Protein AF-A0A132NBX8-F1 (afdb_monomer)

Nearest PDB structures (foldseek):
  7ykm-assembly1_A  TM=9.047E-01  e=5.189E-02  Deinococcus radiodurans
  8a3v-assembly1_C  TM=6.683E-01  e=2.333E-01  Vibrio cholerae
  2z51-assembly1_A-2  TM=6.226E-01  e=1.202E+00  unclassified
  2e7g-assembly1_A  TM=5.488E-01  e=2.922E+00  Homo sapiens
  7nn6-assembly1_A  TM=3.037E-01  e=4.713E+00  Vibrio cholerae

Mean predicted aligned error: 11.21 Å

Sequence (75 aa):
CRPQRFDDGELIVQADSTAWATQVRLLAADLVCRLNTELGHGTVKRVKVLGPGAPARRKGSLRVFGGRGPRDTYG

Secondary structure (DSSP, 8-state):
-EEEEEETTEEEEE-SSHHHHHHHHHTHHHHHHHHHHHH-TTS--EEEEE-TT----------------------

Solvent-accessible surface area (backbone atoms only — not comparable to full-atom values): 4707 Å² total; per-residue (Å²): 109,45,82,75,50,75,56,100,25,38,38,33,32,35,20,77,34,62,70,56,23,52,54,51,57,75,43,32,65,58,50,33,53,53,49,14,70,76,70,39,82,73,53,43,74,43,65,46,71,32,35,62,78,55,76,81,74,71,95,66,82,88,78,86,75,90,75,92,76,86,89,84,86,85,128

pLDDT: mean 79.62, std 17.33, range [41.81, 94.12]

Radius of gyration: 17.49 Å; Cα contacts (8 Å, |Δi|>4): 81; chains: 1; bounding box: 34×36×45 Å

Foldseek 3Di:
DAFDDADQQETEDEDLAPVVLVVCVVCFVVVQVVCCVVVPHPSHPGYHYHYNPRPPDDPDDPDDDDDDDDDDDDD

InterPro domains:
  IPR007922 DciA-like [PF05258] (1-49)

Structure (mmCIF, N/CA/C/O backbone):
data_AF-A0A132NBX8-F1
#
_entry.id   AF-A0A132NBX8-F1
#
loop_
_atom_site.group_PDB
_atom_site.id
_atom_site.type_symbol
_atom_site.label_atom_id
_atom_site.label_alt_id
_atom_site.label_comp_id
_atom_site.label_asym_id
_atom_site.label_entity_id
_atom_site.label_seq_id
_atom_site.pdbx_PDB_ins_code
_atom_site.Cartn_x
_atom_site.Cartn_y
_atom_site.Cartn_z
_atom_site.occupancy
_atom_site.B_iso_or_equiv
_atom_site.auth_seq_id
_atom_site.auth_comp_id
_atom_site.auth_asym_id
_atom_site.auth_atom_id
_atom_site.pdbx_PDB_model_num
ATOM 1 N N . CYS A 1 1 ? 3.244 11.965 -5.164 1.00 79.31 1 CYS A N 1
ATOM 2 C CA . CYS A 1 1 ? 2.221 10.907 -4.970 1.00 79.31 1 CYS A CA 1
ATOM 3 C C . CYS A 1 1 ? 0.842 11.521 -4.722 1.00 79.31 1 CYS A C 1
ATOM 5 O O . CYS A 1 1 ? 0.763 12.613 -4.172 1.00 79.31 1 CYS A O 1
ATOM 7 N N . ARG A 1 2 ? -0.240 10.848 -5.137 1.00 86.81 2 ARG A N 1
ATOM 8 C CA . ARG A 1 2 ? -1.632 11.314 -4.985 1.00 86.81 2 ARG A CA 1
ATOM 9 C C . ARG A 1 2 ? -2.545 10.168 -4.512 1.00 86.81 2 ARG A C 1
ATOM 11 O O . ARG A 1 2 ? -2.415 9.069 -5.056 1.00 86.81 2 ARG A O 1
ATOM 18 N N . PRO A 1 3 ? -3.451 10.379 -3.540 1.00 89.06 3 PRO A N 1
ATOM 19 C CA . PRO A 1 3 ? -4.483 9.396 -3.220 1.00 89.06 3 PRO A CA 1
ATOM 20 C C . PRO A 1 3 ? -5.478 9.294 -4.382 1.00 89.06 3 PRO A C 1
ATOM 22 O O . PRO A 1 3 ? -5.890 10.306 -4.938 1.00 89.06 3 PRO A O 1
ATOM 25 N N . GLN A 1 4 ? -5.823 8.068 -4.767 1.00 90.00 4 GLN A N 1
ATOM 26 C CA . GLN A 1 4 ? -6.733 7.774 -5.878 1.00 90.00 4 GLN A CA 1
ATOM 27 C C . GLN A 1 4 ? -8.109 7.333 -5.379 1.00 90.00 4 GLN A C 1
ATOM 29 O O . GLN A 1 4 ? -9.131 7.784 -5.884 1.00 90.00 4 GLN A O 1
ATOM 34 N N . ARG A 1 5 ? -8.147 6.425 -4.397 1.00 89.06 5 ARG A N 1
ATOM 35 C CA . ARG A 1 5 ? -9.396 5.869 -3.869 1.00 89.06 5 ARG A CA 1
ATOM 36 C C . ARG A 1 5 ? -9.188 5.312 -2.468 1.00 89.06 5 ARG A C 1
ATOM 38 O O . ARG A 1 5 ? -8.103 4.823 -2.165 1.00 89.06 5 ARG A O 1
ATOM 45 N N . PHE A 1 6 ? -10.236 5.348 -1.657 1.00 90.69 6 PHE A N 1
ATOM 46 C CA . PHE A 1 6 ? -10.306 4.670 -0.370 1.00 90.69 6 PHE A CA 1
ATOM 47 C C . PHE A 1 6 ? -11.628 3.899 -0.286 1.00 90.69 6 PHE A C 1
ATOM 49 O O . PHE A 1 6 ? -12.683 4.488 -0.511 1.00 90.69 6 PHE A O 1
ATOM 56 N N . ASP A 1 7 ? -11.565 2.587 -0.059 1.00 90.06 7 ASP A N 1
ATOM 57 C CA . ASP A 1 7 ? -12.723 1.680 -0.096 1.00 90.06 7 ASP A CA 1
ATOM 58 C C . ASP A 1 7 ? -12.482 0.497 0.858 1.00 90.06 7 ASP A C 1
ATOM 60 O O . ASP A 1 7 ? -11.416 -0.111 0.804 1.00 90.06 7 ASP A O 1
ATOM 64 N N . ASP A 1 8 ? -13.420 0.217 1.771 1.00 88.75 8 ASP A N 1
ATOM 65 C CA . ASP A 1 8 ? -13.337 -0.859 2.786 1.00 88.75 8 ASP A CA 1
ATOM 66 C C . ASP A 1 8 ? -12.017 -0.912 3.604 1.00 88.75 8 ASP A C 1
ATOM 68 O O . ASP A 1 8 ? -11.568 -1.961 4.075 1.00 88.75 8 ASP A O 1
ATOM 72 N N . GLY A 1 9 ? -11.359 0.233 3.798 1.00 90.12 9 GLY A N 1
ATOM 73 C CA . GLY A 1 9 ? -10.062 0.304 4.478 1.00 90.12 9 GLY A CA 1
ATOM 74 C C . GLY A 1 9 ? -8.851 0.003 3.583 1.00 90.12 9 GLY A C 1
ATOM 75 O O . GLY A 1 9 ? -7.729 -0.074 4.084 1.00 90.12 9 GLY A O 1
ATOM 76 N N . GLU A 1 10 ? -9.026 -0.146 2.2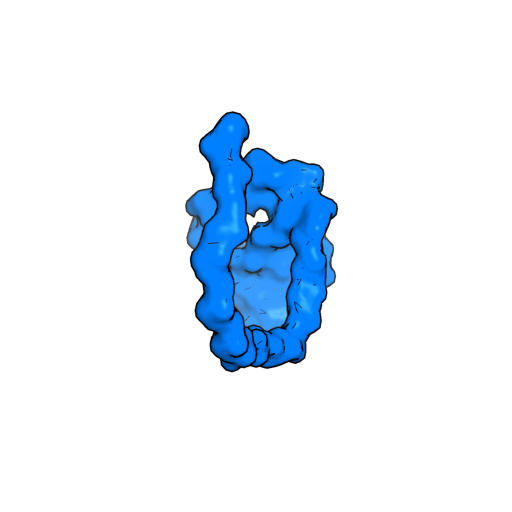68 1.00 93.12 10 GLU A N 1
ATOM 77 C CA . GLU A 1 10 ? -7.938 -0.150 1.286 1.00 93.12 10 GLU A CA 1
ATOM 78 C C . GLU A 1 10 ? -7.726 1.263 0.720 1.00 93.12 10 GLU A C 1
ATOM 80 O O . GLU A 1 10 ? -8.578 1.807 0.016 1.00 93.12 10 GLU A O 1
ATOM 85 N N . LEU A 1 11 ? -6.559 1.853 0.999 1.00 92.38 11 LEU A N 1
ATOM 86 C CA . LEU A 1 11 ? -6.126 3.131 0.436 1.00 92.38 11 LEU A CA 1
ATOM 87 C C . LEU A 1 11 ? -5.264 2.899 -0.808 1.00 92.38 11 LEU A C 1
ATOM 89 O O . LEU A 1 11 ? -4.181 2.321 -0.733 1.00 92.38 11 LEU A O 1
ATOM 93 N N . ILE A 1 12 ? -5.710 3.402 -1.954 1.00 92.50 12 ILE A N 1
ATOM 94 C CA . ILE A 1 12 ? -4.972 3.360 -3.215 1.00 92.50 12 ILE A CA 1
ATOM 95 C C . ILE A 1 12 ? -4.267 4.698 -3.426 1.00 92.50 12 ILE A C 1
ATOM 97 O O . ILE A 1 12 ? -4.912 5.746 -3.474 1.00 92.50 12 ILE A O 1
ATOM 101 N N . VAL A 1 13 ? -2.949 4.661 -3.617 1.00 91.88 13 VAL A N 1
ATOM 102 C CA . VAL A 1 13 ? -2.122 5.836 -3.924 1.00 91.88 13 VAL A CA 1
ATOM 103 C C . VAL A 1 13 ? -1.384 5.644 -5.241 1.00 91.88 13 VAL A C 1
ATOM 105 O O . VAL A 1 13 ? -0.874 4.562 -5.522 1.00 91.88 13 VAL A O 1
ATOM 108 N N . GLN A 1 14 ? -1.300 6.694 -6.052 1.00 92.25 14 GLN A N 1
ATOM 109 C CA . GLN A 1 14 ? -0.494 6.719 -7.267 1.00 92.25 14 GLN A CA 1
ATOM 110 C C . GLN A 1 14 ? 0.794 7.500 -7.029 1.00 92.25 14 GLN A C 1
ATOM 112 O O . GLN A 1 14 ? 0.785 8.676 -6.648 1.00 92.25 14 GLN A O 1
ATOM 117 N N . ALA A 1 15 ? 1.917 6.828 -7.241 1.00 92.44 15 ALA A N 1
ATOM 118 C CA . ALA A 1 15 ? 3.226 7.444 -7.282 1.00 92.44 15 ALA A CA 1
ATOM 119 C C . ALA A 1 15 ? 3.463 8.084 -8.655 1.00 92.44 15 ALA A C 1
ATOM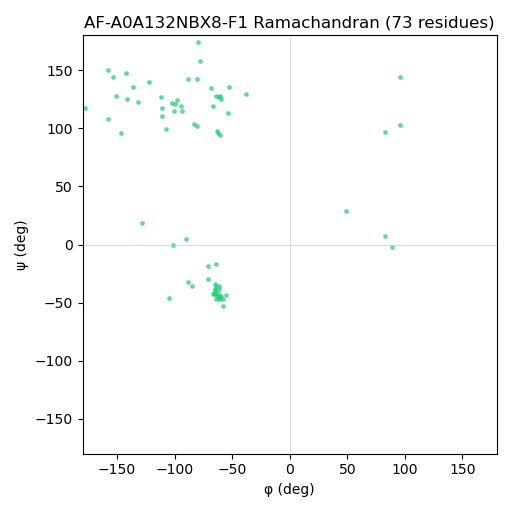 121 O O . ALA A 1 15 ? 3.077 7.546 -9.688 1.00 92.44 15 ALA A O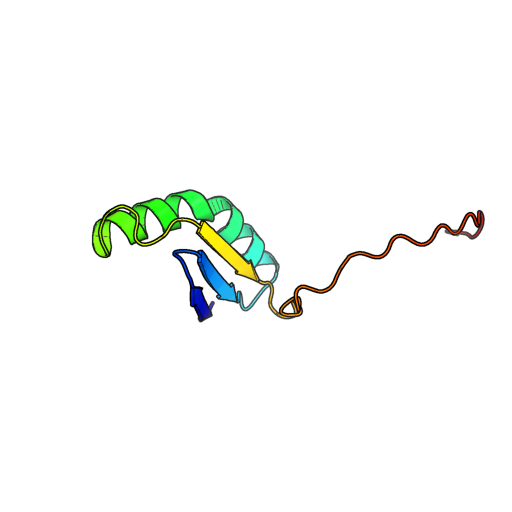 1
ATOM 122 N N . ASP A 1 16 ? 4.125 9.230 -8.632 1.00 87.69 16 ASP A N 1
ATOM 123 C CA . ASP A 1 16 ? 4.609 9.987 -9.794 1.00 87.69 16 ASP A CA 1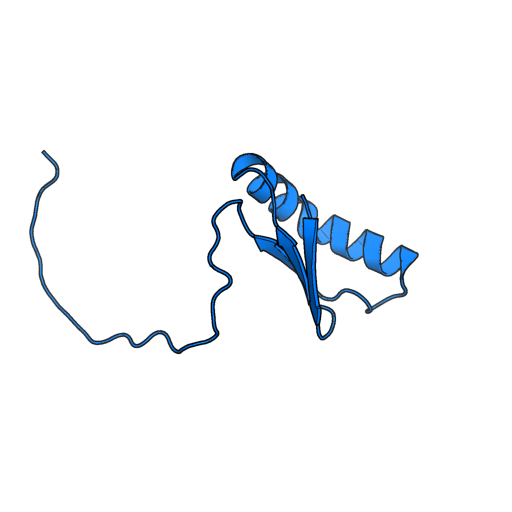
ATOM 124 C C . ASP A 1 16 ? 5.797 9.312 -10.498 1.00 87.69 16 ASP A C 1
ATOM 126 O O . ASP A 1 16 ? 6.055 9.587 -11.665 1.00 87.69 16 ASP A O 1
ATOM 130 N N . SER A 1 17 ? 6.486 8.393 -9.815 1.00 88.94 17 SER A N 1
ATOM 131 C CA . SER A 1 17 ? 7.693 7.734 -10.313 1.00 88.94 17 SER A CA 1
ATOM 132 C C . SER A 1 17 ? 7.727 6.261 -9.908 1.00 88.94 17 SER A C 1
ATOM 134 O O . SER A 1 17 ? 7.273 5.900 -8.822 1.00 88.94 17 SER A O 1
ATOM 136 N N . THR A 1 18 ? 8.311 5.393 -10.741 1.00 89.94 18 THR A N 1
ATOM 137 C CA . THR A 1 18 ? 8.484 3.963 -10.411 1.00 89.94 18 THR A CA 1
ATOM 138 C C . THR A 1 18 ? 9.428 3.766 -9.224 1.00 89.94 18 THR A C 1
ATOM 140 O O . THR A 1 18 ? 9.147 2.952 -8.348 1.00 89.94 18 THR A O 1
ATOM 143 N N . ALA A 1 19 ? 10.507 4.553 -9.146 1.00 91.56 19 ALA A N 1
ATOM 144 C CA . ALA A 1 19 ? 11.422 4.527 -8.005 1.00 91.56 19 ALA A CA 1
ATOM 145 C C . ALA A 1 19 ? 10.701 4.913 -6.703 1.00 91.56 19 ALA A C 1
ATOM 147 O O . ALA A 1 19 ? 10.778 4.190 -5.710 1.00 91.56 19 ALA A O 1
ATOM 148 N N . TRP A 1 20 ? 9.915 5.993 -6.740 1.00 91.56 20 TRP A N 1
ATOM 149 C CA . TRP A 1 20 ? 9.102 6.416 -5.603 1.00 91.56 20 TRP A CA 1
ATOM 150 C C . TRP A 1 20 ? 8.050 5.366 -5.220 1.00 91.56 20 TRP A C 1
ATOM 152 O O . TRP A 1 20 ? 7.903 5.050 -4.045 1.00 91.56 20 TRP A O 1
ATOM 162 N N . ALA A 1 21 ? 7.380 4.740 -6.196 1.00 91.62 21 ALA A N 1
ATOM 163 C CA . ALA A 1 21 ? 6.435 3.650 -5.941 1.00 91.62 21 ALA A CA 1
ATOM 164 C C . ALA A 1 21 ? 7.071 2.506 -5.138 1.00 91.62 21 ALA A C 1
ATOM 166 O O . ALA A 1 21 ? 6.451 1.988 -4.210 1.00 91.62 21 ALA A O 1
ATOM 167 N N . THR A 1 22 ? 8.300 2.117 -5.480 1.00 92.31 22 THR A N 1
ATOM 168 C CA . THR A 1 22 ? 9.041 1.085 -4.748 1.00 92.31 22 THR A CA 1
ATOM 169 C C . THR A 1 22 ? 9.348 1.524 -3.320 1.00 92.31 22 THR A C 1
ATOM 171 O O . THR A 1 22 ? 9.066 0.765 -2.398 1.00 92.31 22 THR A O 1
ATOM 174 N N . GLN A 1 23 ? 9.841 2.750 -3.118 1.00 92.88 23 GLN A N 1
ATOM 175 C CA . GLN A 1 23 ? 10.122 3.277 -1.776 1.00 92.88 23 GLN A CA 1
ATOM 176 C C . GLN A 1 23 ? 8.867 3.271 -0.892 1.00 92.88 23 GLN A C 1
ATOM 178 O O . GLN A 1 23 ? 8.884 2.741 0.215 1.00 92.88 23 GLN A O 1
ATOM 183 N N . VAL A 1 24 ? 7.735 3.749 -1.413 1.00 91.69 24 VAL A N 1
ATOM 184 C CA . VAL A 1 24 ? 6.470 3.756 -0.662 1.00 91.69 24 VAL A CA 1
ATOM 185 C C . VAL A 1 24 ? 5.976 2.336 -0.357 1.00 91.69 24 VAL A C 1
ATOM 187 O O . VAL A 1 24 ? 5.406 2.109 0.705 1.00 91.69 24 VAL A O 1
ATOM 190 N N . ARG A 1 25 ? 6.206 1.352 -1.240 1.00 91.44 25 ARG A N 1
ATOM 191 C CA . ARG A 1 25 ? 5.847 -0.056 -0.967 1.00 91.44 25 ARG A CA 1
ATOM 192 C C . ARG A 1 25 ? 6.636 -0.643 0.197 1.00 91.44 25 ARG A C 1
ATOM 194 O O . ARG A 1 25 ? 6.054 -1.384 0.981 1.00 91.44 25 ARG A O 1
ATOM 201 N N . LEU A 1 26 ? 7.920 -0.306 0.314 1.00 94.12 26 LEU A N 1
ATOM 202 C CA . LEU A 1 26 ? 8.751 -0.731 1.444 1.00 94.12 26 LEU A CA 1
ATOM 203 C C . LEU A 1 26 ? 8.245 -0.131 2.762 1.00 94.12 26 LEU A C 1
ATOM 205 O O . LEU A 1 26 ? 8.249 -0.802 3.787 1.00 94.12 26 LEU A O 1
ATOM 209 N N . LEU A 1 27 ? 7.738 1.103 2.711 1.00 93.75 27 LEU A N 1
ATOM 210 C CA . LEU A 1 27 ? 7.196 1.831 3.861 1.00 93.75 27 LEU A CA 1
ATOM 211 C C . LEU A 1 27 ? 5.691 1.600 4.090 1.00 93.75 27 LEU A C 1
ATOM 213 O O . LEU A 1 27 ? 5.093 2.228 4.960 1.00 93.75 27 LEU A O 1
ATOM 217 N N . ALA A 1 28 ? 5.044 0.713 3.328 1.00 89.94 28 ALA A N 1
ATOM 218 C CA . ALA A 1 28 ? 3.587 0.577 3.347 1.00 89.94 28 ALA A CA 1
ATOM 219 C C . ALA A 1 28 ? 3.036 0.172 4.725 1.00 89.94 28 ALA A C 1
ATOM 221 O O . ALA A 1 28 ? 1.966 0.636 5.112 1.00 89.94 28 ALA A O 1
ATOM 222 N N . ALA A 1 29 ? 3.762 -0.668 5.469 1.00 90.75 29 ALA A N 1
ATOM 223 C CA . ALA A 1 29 ? 3.362 -1.087 6.812 1.00 90.75 29 ALA A CA 1
ATOM 224 C C . ALA A 1 29 ? 3.397 0.077 7.817 1.00 90.75 29 ALA A C 1
ATOM 226 O O . ALA A 1 29 ? 2.457 0.245 8.593 1.00 90.75 29 ALA A O 1
ATOM 227 N N . ASP A 1 30 ? 4.440 0.906 7.759 1.00 93.50 30 ASP A N 1
ATOM 228 C CA . ASP A 1 30 ? 4.577 2.092 8.608 1.00 93.50 30 ASP A CA 1
ATOM 229 C C . ASP A 1 30 ? 3.479 3.122 8.306 1.00 93.50 30 ASP A C 1
ATOM 231 O O . ASP A 1 30 ? 2.813 3.616 9.214 1.00 93.50 30 ASP A O 1
ATOM 235 N N . LEU A 1 31 ? 3.178 3.335 7.020 1.00 91.31 31 LEU A N 1
ATOM 236 C CA . LEU A 1 31 ? 2.073 4.194 6.592 1.00 91.31 31 LEU A CA 1
ATOM 237 C C .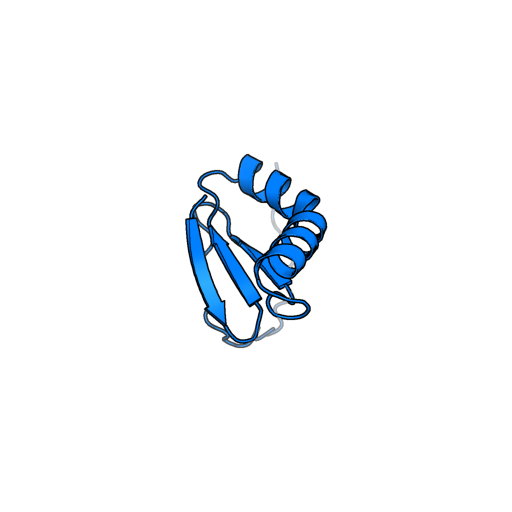 LEU A 1 31 ? 0.724 3.711 7.131 1.00 91.31 31 LEU A C 1
ATOM 239 O O . LEU A 1 31 ? -0.059 4.520 7.618 1.00 91.31 31 LEU A O 1
ATOM 243 N N . VAL A 1 32 ? 0.446 2.405 7.075 1.00 92.69 32 VAL A N 1
ATOM 244 C CA . VAL A 1 32 ? -0.778 1.833 7.659 1.00 92.69 32 VAL A CA 1
ATOM 245 C C . VAL A 1 32 ? -0.829 2.086 9.165 1.00 92.69 32 VAL A C 1
ATOM 247 O O . VAL A 1 32 ? -1.867 2.511 9.670 1.00 92.69 32 VAL A O 1
ATOM 250 N N . CYS A 1 33 ? 0.271 1.847 9.882 1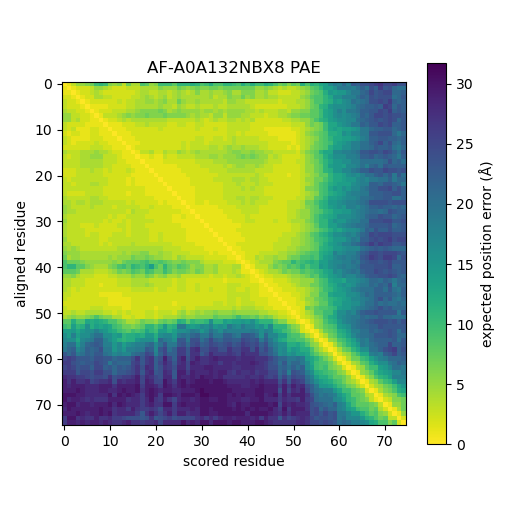.00 93.81 33 CYS A N 1
ATOM 251 C CA . CYS A 1 33 ? 0.346 2.082 11.322 1.00 93.81 33 CYS A CA 1
ATOM 252 C C . CYS A 1 33 ? 0.042 3.547 11.649 1.00 93.81 33 CYS A C 1
ATOM 254 O O . CYS A 1 33 ? -0.890 3.834 12.399 1.00 93.81 33 CYS A O 1
ATOM 256 N N . ARG A 1 34 ? 0.750 4.476 10.997 1.00 94.12 34 ARG A N 1
ATOM 257 C CA . ARG A 1 34 ? 0.578 5.907 11.236 1.00 94.12 34 ARG A CA 1
ATOM 258 C C . ARG A 1 34 ? -0.831 6.384 10.904 1.00 94.12 34 ARG A C 1
ATOM 260 O O . ARG A 1 34 ? -1.418 7.115 11.692 1.00 94.12 34 ARG A O 1
ATOM 267 N N . LEU A 1 35 ? -1.394 5.949 9.777 1.00 92.12 35 LEU A N 1
ATOM 268 C CA . LEU A 1 35 ? -2.757 6.315 9.386 1.00 92.12 35 LEU A CA 1
ATOM 269 C C . LEU A 1 35 ? -3.796 5.827 10.401 1.00 92.12 35 LEU A C 1
ATOM 271 O O . LEU A 1 35 ? -4.739 6.555 10.687 1.00 92.12 35 LEU A O 1
ATOM 275 N N . ASN A 1 36 ? -3.622 4.635 10.975 1.00 93.06 36 ASN A N 1
ATOM 276 C CA . ASN A 1 36 ? -4.515 4.134 12.022 1.00 93.06 36 ASN A CA 1
ATOM 277 C C . ASN A 1 36 ? -4.347 4.870 13.359 1.00 93.06 36 ASN A C 1
ATOM 279 O O . ASN A 1 36 ? -5.315 4.987 14.101 1.00 93.06 36 ASN A O 1
ATOM 283 N N . THR A 1 37 ? -3.157 5.386 13.671 1.00 93.81 37 THR A N 1
ATOM 284 C CA . THR A 1 37 ? -2.963 6.226 14.862 1.00 93.81 37 THR A CA 1
ATOM 285 C C . THR A 1 37 ? -3.733 7.542 14.752 1.00 93.81 37 THR A C 1
ATOM 287 O O . THR A 1 37 ? -4.352 7.968 15.720 1.00 93.81 37 THR A O 1
ATOM 290 N N . GLU A 1 38 ? -3.733 8.174 13.576 1.00 93.06 38 GLU A N 1
ATOM 291 C CA . GLU A 1 38 ? -4.373 9.486 13.382 1.00 93.06 38 GLU A CA 1
ATOM 292 C C . GLU A 1 38 ? -5.881 9.377 13.081 1.00 93.06 38 GLU A C 1
ATOM 294 O O . GLU A 1 38 ? -6.661 10.224 13.504 1.00 93.06 38 GLU A O 1
ATOM 299 N N . LEU A 1 39 ? -6.310 8.344 12.342 1.00 90.31 39 LEU A N 1
ATOM 300 C CA . LEU A 1 39 ? -7.695 8.183 11.864 1.00 90.31 39 LEU A CA 1
ATOM 301 C C . LEU A 1 39 ? -8.519 7.177 12.684 1.00 90.31 39 LEU A C 1
ATOM 303 O O . LEU A 1 39 ? -9.680 6.925 12.358 1.00 90.31 39 LEU A O 1
ATOM 307 N N . GLY A 1 40 ? -7.923 6.566 13.706 1.00 89.81 40 GLY A N 1
ATOM 308 C CA . GLY A 1 40 ? -8.527 5.493 14.491 1.00 89.81 40 GLY A CA 1
ATOM 309 C C . GLY A 1 40 ? -8.116 4.095 14.024 1.00 89.81 40 GLY A C 1
ATOM 310 O O . GLY A 1 40 ? -7.919 3.819 12.836 1.00 89.81 40 GLY A O 1
ATOM 311 N N . HIS A 1 41 ? -7.975 3.194 14.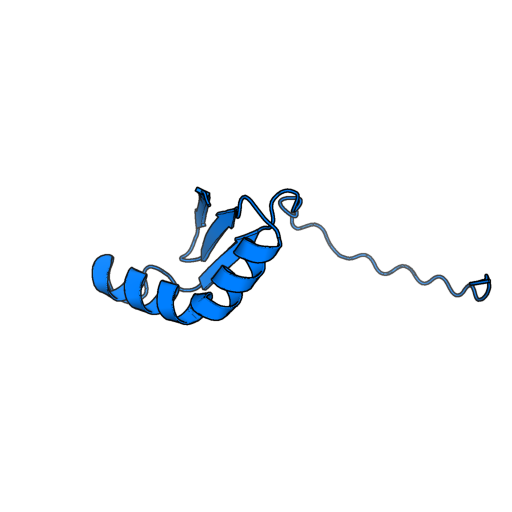997 1.00 86.25 41 HIS A N 1
ATOM 312 C CA . HIS A 1 41 ? -7.526 1.827 14.763 1.00 86.25 41 HIS A CA 1
ATOM 313 C C . HIS A 1 41 ? -8.487 1.061 13.847 1.00 86.25 41 HIS A C 1
ATOM 315 O O . HIS A 1 41 ? -9.679 0.954 14.122 1.00 86.25 41 HIS A O 1
ATOM 321 N N . GLY A 1 42 ? -7.943 0.471 12.780 1.00 86.56 42 GLY A N 1
ATOM 322 C CA . GLY A 1 42 ? -8.697 -0.359 11.839 1.00 86.56 42 GLY A CA 1
ATOM 323 C C . GLY A 1 42 ? -9.323 0.415 10.679 1.00 86.56 42 GLY A C 1
ATOM 324 O O . GLY A 1 42 ? -9.894 -0.215 9.787 1.00 86.56 42 GLY A O 1
ATOM 325 N N . THR A 1 43 ? -9.172 1.743 10.640 1.00 90.25 43 THR A N 1
ATOM 326 C CA . THR A 1 43 ? -9.630 2.578 9.524 1.00 90.25 43 THR A CA 1
ATOM 327 C C . THR A 1 43 ? -8.888 2.226 8.237 1.00 90.25 43 THR A C 1
ATOM 329 O O . THR A 1 43 ? -9.510 2.061 7.190 1.00 90.25 43 THR A O 1
ATOM 332 N N . VAL A 1 44 ? -7.566 2.045 8.293 1.00 92.75 44 VAL A N 1
ATOM 333 C CA . VAL A 1 44 ? -6.765 1.637 7.130 1.00 92.75 44 VAL A CA 1
ATOM 334 C C . VAL A 1 44 ? -6.252 0.221 7.345 1.00 92.75 44 VAL A C 1
ATOM 336 O O . VAL A 1 44 ? -5.383 -0.029 8.171 1.00 92.75 44 VAL A O 1
ATOM 339 N N . LYS A 1 45 ? -6.767 -0.727 6.569 1.00 92.31 45 LYS A N 1
ATOM 340 C CA . LYS A 1 45 ? -6.349 -2.134 6.594 1.00 92.31 45 LYS A CA 1
ATOM 341 C C . LYS A 1 45 ? -5.180 -2.397 5.644 1.00 92.31 45 LYS A C 1
ATOM 343 O O . LYS A 1 45 ? -4.361 -3.278 5.897 1.00 92.31 45 LYS A O 1
ATOM 348 N N . ARG A 1 46 ? -5.107 -1.672 4.522 1.00 90.56 46 ARG A N 1
ATOM 349 C CA . ARG A 1 46 ? -4.087 -1.884 3.484 1.00 90.56 46 ARG A CA 1
ATOM 350 C C . ARG A 1 46 ? -3.812 -0.613 2.689 1.00 90.56 46 ARG A C 1
ATOM 352 O O . ARG A 1 46 ? -4.730 0.132 2.370 1.00 90.56 46 ARG A O 1
ATOM 359 N N . VAL A 1 47 ? -2.553 -0.419 2.294 1.00 92.44 47 VAL A N 1
ATOM 360 C CA . VAL A 1 47 ? -2.154 0.608 1.322 1.00 92.44 47 VAL A CA 1
ATOM 361 C C . VAL A 1 47 ? -1.675 -0.064 0.040 1.00 92.44 47 VAL A C 1
ATOM 363 O O . VAL A 1 47 ? -0.791 -0.920 0.056 1.00 92.44 47 VAL A O 1
ATOM 366 N N . LYS A 1 48 ? -2.253 0.334 -1.092 1.00 91.44 48 LYS A N 1
ATOM 367 C CA . LYS A 1 48 ? -1.906 -0.147 -2.427 1.00 91.44 48 LYS A CA 1
ATOM 368 C C . LYS A 1 48 ? -1.245 0.964 -3.229 1.00 91.44 48 LYS A C 1
ATOM 370 O O . LYS A 1 48 ? -1.871 1.971 -3.548 1.00 91.44 48 LYS A O 1
ATOM 375 N N . VAL A 1 49 ? 0.014 0.749 -3.605 1.00 91.56 49 VAL A N 1
ATOM 376 C CA . VAL A 1 49 ? 0.813 1.736 -4.344 1.00 91.56 49 VAL A CA 1
ATOM 377 C C . VAL A 1 49 ? 0.854 1.403 -5.836 1.00 91.56 49 VAL A C 1
ATOM 379 O O . VAL A 1 49 ? 1.433 0.392 -6.260 1.00 91.56 49 VAL A O 1
ATOM 382 N N . LEU A 1 50 ? 0.263 2.282 -6.638 1.00 90.56 50 LEU A N 1
ATOM 383 C CA . LEU A 1 50 ? 0.304 2.289 -8.096 1.00 90.56 50 LEU A CA 1
ATOM 384 C C . LEU A 1 50 ? 1.519 3.085 -8.591 1.00 90.56 50 LEU A C 1
ATOM 386 O O . LEU A 1 50 ? 1.873 4.107 -8.012 1.00 90.56 50 LEU A O 1
ATOM 390 N N . GLY A 1 51 ? 2.153 2.620 -9.668 1.00 87.94 51 GLY A N 1
ATOM 391 C CA . GLY A 1 51 ? 3.183 3.388 -10.376 1.00 87.94 51 GLY A CA 1
ATOM 392 C C . GLY A 1 51 ? 2.584 4.453 -11.312 1.00 87.94 51 GLY A C 1
ATOM 393 O O . GLY A 1 51 ? 1.366 4.464 -11.524 1.00 87.94 51 GLY A O 1
ATOM 394 N N . PRO A 1 52 ? 3.423 5.296 -11.935 1.00 83.06 52 PRO A N 1
ATOM 395 C CA . PRO A 1 52 ? 2.983 6.438 -12.749 1.00 83.06 52 PRO A CA 1
ATOM 396 C C . PRO A 1 52 ? 2.195 6.079 -14.014 1.00 83.06 52 PRO A C 1
ATOM 398 O O . PRO A 1 52 ? 1.482 6.921 -14.543 1.00 83.06 52 PRO A O 1
ATOM 401 N N . GLY A 1 53 ? 2.261 4.826 -14.466 1.00 73.50 53 GLY A N 1
ATOM 402 C CA . GLY A 1 53 ? 1.474 4.305 -15.590 1.00 73.50 53 GLY A CA 1
ATOM 403 C C . GLY A 1 53 ? 0.722 3.020 -15.256 1.00 73.50 53 GLY A C 1
ATOM 404 O O . GLY A 1 53 ? 0.380 2.261 -16.157 1.00 73.50 53 GLY A O 1
ATOM 405 N N . ALA A 1 54 ? 0.522 2.709 -13.970 1.00 63.94 54 ALA A N 1
ATOM 406 C CA . ALA A 1 54 ? -0.156 1.473 -13.604 1.00 63.94 54 ALA A CA 1
ATOM 407 C C . ALA A 1 54 ? -1.623 1.539 -14.067 1.00 63.94 54 ALA A C 1
ATOM 409 O O . ALA A 1 54 ? -2.360 2.402 -13.579 1.00 63.94 54 ALA A O 1
ATOM 410 N N . PRO A 1 55 ? -2.081 0.637 -14.959 1.00 56.88 55 PRO A N 1
ATOM 411 C CA . PRO A 1 55 ? -3.491 0.580 -15.294 1.00 56.88 55 PRO A CA 1
ATOM 412 C C . PRO A 1 55 ? -4.252 0.260 -14.008 1.00 56.88 55 PRO A C 1
ATOM 414 O O . PRO A 1 55 ? -3.926 -0.705 -13.306 1.00 56.88 55 PRO A O 1
ATOM 417 N N . ALA A 1 56 ? -5.258 1.070 -13.679 1.00 57.12 56 ALA A N 1
ATOM 418 C CA . ALA A 1 56 ? -6.215 0.731 -12.639 1.00 57.12 56 ALA A CA 1
ATOM 419 C C . ALA A 1 56 ? -6.898 -0.570 -13.080 1.00 57.12 56 ALA A C 1
ATOM 421 O O . ALA A 1 56 ? -7.801 -0.544 -13.916 1.00 57.12 56 ALA A O 1
ATOM 422 N N . ARG A 1 57 ? -6.395 -1.731 -12.628 1.00 54.91 57 ARG A N 1
ATOM 423 C CA . ARG A 1 57 ? -6.932 -3.031 -13.049 1.00 54.91 57 ARG A CA 1
ATOM 424 C C . ARG A 1 57 ? -8.433 -3.029 -12.780 1.00 54.91 57 ARG A C 1
ATOM 426 O O . ARG A 1 57 ? -8.855 -3.075 -11.625 1.00 54.91 57 ARG A O 1
ATOM 433 N N . ARG A 1 58 ? -9.231 -3.058 -13.849 1.00 50.28 58 ARG A N 1
ATOM 434 C CA . ARG A 1 58 ? -10.582 -3.606 -13.783 1.00 50.28 58 ARG A CA 1
ATOM 435 C C . ARG A 1 58 ? -10.434 -5.056 -13.342 1.00 50.28 58 ARG A C 1
ATOM 437 O O . ARG A 1 58 ? -9.665 -5.818 -13.927 1.00 50.28 58 ARG A O 1
ATOM 444 N N . LYS A 1 59 ? -11.130 -5.415 -12.269 1.00 44.62 59 LYS A N 1
ATOM 445 C CA . LYS A 1 59 ? -11.274 -6.795 -11.813 1.00 44.62 59 LYS A CA 1
ATOM 446 C C . LYS A 1 59 ? -11.998 -7.568 -12.922 1.00 44.62 59 LYS A C 1
ATOM 448 O O . LYS A 1 59 ? -13.213 -7.497 -13.039 1.00 44.62 59 LYS A O 1
ATOM 453 N N . GLY A 1 60 ? -11.225 -8.243 -13.764 1.00 45.47 60 GLY A N 1
ATOM 454 C CA . GLY A 1 60 ? -11.675 -9.147 -14.814 1.00 45.47 60 GLY A CA 1
ATOM 455 C C . GLY A 1 60 ? -10.717 -10.332 -14.854 1.00 45.47 60 GLY A C 1
ATOM 456 O O . GLY A 1 60 ? -9.505 -10.140 -14.878 1.00 45.47 60 GLY A O 1
ATOM 457 N N . SER A 1 61 ? -11.285 -11.531 -14.737 1.00 49.62 61 SER A N 1
ATOM 458 C CA . SER A 1 61 ? -10.627 -12.838 -14.631 1.00 49.62 61 SER A CA 1
ATOM 459 C C . SER A 1 61 ? -9.371 -12.975 -15.503 1.00 49.62 61 SER A C 1
ATOM 461 O O . SER A 1 61 ? -9.404 -12.747 -16.710 1.00 49.62 61 SER A O 1
ATOM 463 N N . LEU A 1 62 ? -8.275 -13.424 -14.881 1.00 53.81 62 LEU A N 1
ATOM 464 C CA . LEU A 1 62 ? -7.169 -14.050 -15.595 1.00 53.81 62 LEU A CA 1
ATOM 465 C C . LEU A 1 62 ? -7.723 -15.335 -16.232 1.00 53.81 62 LEU A C 1
ATOM 467 O O . LEU A 1 62 ? -7.884 -16.345 -15.549 1.00 53.81 62 LEU A O 1
ATOM 471 N N . ARG A 1 63 ? -8.082 -15.289 -17.517 1.00 55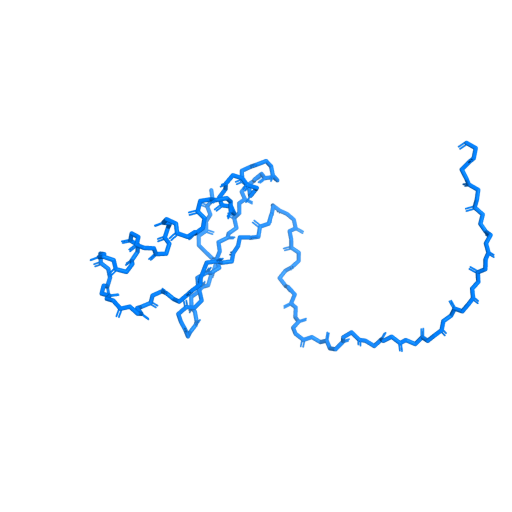.84 63 ARG A N 1
ATOM 472 C CA . ARG A 1 63 ? -8.340 -16.502 -18.297 1.00 55.84 63 ARG A CA 1
ATOM 473 C C . ARG A 1 63 ? -6.995 -17.014 -18.789 1.00 55.84 63 ARG A C 1
ATOM 475 O O . ARG A 1 63 ? -6.413 -16.446 -19.706 1.00 55.84 63 ARG A O 1
ATOM 482 N N . VAL A 1 64 ? -6.499 -18.071 -18.157 1.00 56.81 64 VAL A N 1
ATOM 483 C CA . VAL A 1 64 ? -5.400 -18.868 -18.702 1.00 56.81 64 VAL A CA 1
ATOM 484 C C . VAL A 1 64 ? -6.030 -19.801 -19.735 1.00 56.81 64 VAL A C 1
ATOM 486 O O . VAL A 1 64 ? -6.685 -20.770 -19.366 1.00 56.81 64 VAL A O 1
ATOM 489 N N . PHE A 1 65 ? -5.905 -19.480 -21.021 1.00 52.31 65 PHE A N 1
ATOM 490 C CA . PHE A 1 65 ? -6.119 -20.463 -22.082 1.00 52.31 65 PHE A CA 1
ATOM 491 C C . PHE A 1 65 ? -4.748 -20.949 -22.525 1.00 52.31 65 PHE A C 1
ATOM 493 O O . PHE A 1 65 ? -3.886 -20.152 -22.891 1.00 52.31 65 PHE A O 1
ATOM 500 N N . GLY A 1 66 ? -4.533 -22.256 -22.393 1.00 61.84 66 GLY A N 1
ATOM 501 C CA . GLY A 1 66 ? -3.277 -22.900 -22.731 1.00 61.84 66 GLY A CA 1
ATOM 502 C C . GLY A 1 66 ? -2.817 -22.563 -24.147 1.00 61.84 66 GLY A C 1
ATOM 503 O O . GLY A 1 66 ? -3.588 -22.623 -25.099 1.00 61.84 66 GLY A O 1
ATOM 504 N N . GLY A 1 67 ? -1.530 -22.263 -24.264 1.00 53.75 67 GLY A N 1
ATOM 505 C CA . GLY A 1 67 ? -0.812 -22.206 -25.525 1.00 53.75 67 GLY A CA 1
ATOM 506 C C . GLY A 1 67 ? 0.618 -22.657 -25.280 1.00 53.75 67 GLY A C 1
ATOM 507 O O . GLY A 1 67 ? 1.450 -21.876 -24.831 1.00 53.75 67 GLY A O 1
ATOM 508 N N . ARG A 1 68 ? 0.905 -23.938 -25.534 1.00 56.09 68 ARG A N 1
ATOM 509 C CA . ARG A 1 68 ? 2.279 -24.366 -25.810 1.00 56.09 68 ARG A CA 1
ATOM 510 C C . ARG A 1 68 ? 2.712 -23.694 -27.111 1.00 56.09 68 ARG A C 1
ATOM 512 O O . ARG A 1 68 ? 2.055 -23.877 -28.129 1.00 56.09 68 ARG A O 1
ATOM 519 N N . GLY A 1 69 ? 3.853 -23.025 -27.077 1.00 57.38 69 GLY A N 1
ATOM 520 C CA . GLY A 1 69 ? 4.638 -22.690 -28.256 1.00 57.38 69 GLY A CA 1
ATOM 521 C C . GLY A 1 69 ? 6.074 -22.436 -27.812 1.00 57.38 69 GLY A C 1
ATOM 522 O O . GLY A 1 69 ? 6.301 -21.457 -27.104 1.00 57.38 69 GLY A O 1
ATOM 523 N N . PRO A 1 70 ? 7.041 -23.319 -28.108 1.00 62.91 70 PRO A N 1
ATOM 524 C CA . PRO A 1 70 ? 8.440 -22.968 -27.935 1.00 62.91 70 PRO A CA 1
ATOM 525 C C . PRO A 1 70 ? 8.887 -22.080 -29.105 1.00 62.91 70 PRO A C 1
ATOM 527 O O . PRO A 1 70 ? 8.341 -22.215 -30.201 1.00 62.91 70 PRO A O 1
ATOM 530 N N . ARG A 1 71 ? 9.972 -21.320 -28.870 1.00 52.16 71 ARG A N 1
ATOM 531 C CA . ARG A 1 71 ? 10.922 -20.776 -29.869 1.00 52.16 71 ARG A CA 1
ATOM 532 C C . ARG A 1 71 ? 10.663 -19.335 -30.339 1.00 52.16 71 ARG A C 1
ATOM 534 O O . ARG A 1 71 ? 9.766 -19.102 -31.132 1.00 52.16 71 ARG A O 1
ATOM 541 N N . ASP A 1 72 ? 11.453 -18.391 -29.821 1.00 52.22 72 ASP A N 1
ATOM 542 C 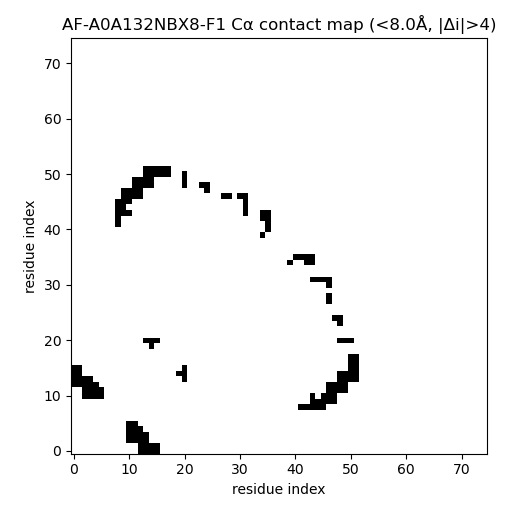CA . ASP A 1 72 ? 12.482 -17.622 -30.561 1.00 52.22 72 ASP A CA 1
ATOM 543 C C . ASP A 1 72 ? 13.191 -16.670 -29.561 1.00 52.22 72 ASP A C 1
ATOM 545 O O . ASP A 1 72 ? 12.535 -16.024 -28.750 1.00 52.22 72 ASP A O 1
ATOM 549 N N . THR A 1 73 ? 14.500 -16.829 -29.343 1.00 49.97 73 THR A N 1
ATOM 550 C CA . THR A 1 73 ? 15.596 -16.009 -29.913 1.00 49.97 73 THR A CA 1
ATOM 551 C C . THR A 1 73 ? 15.852 -14.713 -29.141 1.00 49.97 73 THR A C 1
ATOM 553 O O . THR A 1 73 ? 15.233 -13.683 -29.382 1.00 49.97 73 THR A O 1
ATOM 556 N N . TYR A 1 74 ? 16.848 -14.770 -28.255 1.00 41.81 74 TYR A N 1
ATOM 557 C CA . TYR A 1 74 ? 17.737 -13.639 -28.005 1.00 41.81 74 TYR A CA 1
ATOM 558 C C . TYR A 1 74 ? 19.079 -14.012 -28.635 1.00 41.81 74 TYR A C 1
ATOM 560 O O . TYR A 1 74 ? 19.819 -14.837 -28.096 1.00 41.81 74 TYR A O 1
ATOM 568 N N . GLY A 1 75 ? 19.307 -13.488 -29.838 1.00 48.41 75 GLY A N 1
ATOM 569 C CA . GLY A 1 75 ? 20.630 -12.974 -30.180 1.00 48.41 75 GLY A CA 1
ATOM 570 C C . GLY A 1 75 ? 20.844 -11.624 -29.506 1.00 48.41 75 GLY A C 1
ATOM 571 O O . GLY A 1 75 ? 19.847 -11.061 -28.993 1.00 48.41 75 GLY A O 1
#

Organism: NCBI:txid1469144